Protein AF-0000000078893317 (afdb_homodimer)

Secondary structure (DSSP, 8-state):
-----------------B-TTTSSSBP-EEEETT-B--B-HHHHHHHHHTT-B-TTT-PBP-EEEE-B-/-----------------B-TTTSSSB--EEEETT-B--B-HHHHHHHHHTT-B-TTT-PBP-EEEE-B-

Sequence (138 aa):
SLTTETNNNQTTKDKKKDCVVCYENEIVAALVPCGHNLFCMECADRIRDEHSVCPVCQKHVTQVLRIFSSLTTETNNNQTTKDKKKDCVVCYENEIVAALVPCGHNLFCMECADRIRDEHSVCPVCQKHVTQVLRIFS

Nearest PDB structures (foldseek):
  3zni-assembly3_I  TM=8.010E-01  e=2.899E-03  Homo sapiens
  2k4d-assembly1_A  TM=7.185E-01  e=1.795E-03  Homo sapiens
  8gcy-assembly1_A  TM=7.141E-01  e=2.361E-03  Homo sapiens
  9fqh-assembly1_A  TM=7.686E-01  e=4.680E-03  Homo sapiens
  5j3x-assembly5_E  TM=7.155E-01  e=2.707E-03  Homo sapiens

Solvent-accessible surface area (backbone atoms only — not comparable to full-atom values): 8159 Å² total; per-residue (Å²): 136,85,78,74,74,74,76,77,73,71,67,80,55,82,67,70,61,48,6,74,83,78,64,71,46,61,50,37,18,23,38,28,80,77,13,48,39,48,25,18,59,70,61,44,48,49,37,39,74,66,64,32,53,42,91,85,78,62,48,67,35,78,48,72,41,56,52,43,117,136,85,76,71,76,75,74,76,72,70,68,81,56,83,66,71,61,47,7,75,83,76,64,70,45,60,50,39,19,23,36,28,80,77,14,47,38,48,24,15,59,68,61,44,48,48,38,40,74,67,64,32,52,42,90,85,79,63,49,68,34,79,47,73,41,55,52,44,118

InterPro domains:
  IPR001841 Zinc finger, RING-type [PS50089] (19-58)
  IPR001841 Zinc finger, RING-type [SM00184] (19-57)
  IPR013083 Zinc finger, RING/FYVE/PHD-type [G3DSA:3.30.40.10] (2-69)
  IPR047227 RNA-binding protein MEX3 [PTHR23285] (4-69)

Foldseek 3Di:
DPPPPPPPCPVPPVPQQAQPPPRPHHFFKAFPPVGDGRHDPVVNVVCCVVQFADPVPRHTGPDMDGHDD/DPPPPPPPCPVPPVPQQAQPPPRPHHFFKAFPPVGDGRHDPVVNVVCCVVQFADPVPRHTGPDMDGHDD

Radius of gyration: 20.35 Å; Cα contacts (8 Å, |Δi|>4): 254; chains: 2; bounding box: 66×69×41 Å

Organism: Nematostella vectensis (NCBI:txid45351)

Structure (mmCIF, N/CA/C/O backbone):
data_AF-0000000078893317-model_v1
#
loop_
_entity.id
_entity.type
_entity.pdbx_description
1 polymer 'RING-type domain-containing protein'
#
loop_
_atom_site.group_PDB
_atom_site.id
_atom_site.type_symbol
_atom_site.label_atom_id
_atom_site.label_alt_id
_atom_site.label_comp_id
_atom_site.label_asym_id
_atom_site.label_entity_id
_atom_site.label_seq_id
_atom_site.pdbx_PDB_ins_code
_atom_site.Cartn_x
_atom_site.Cartn_y
_atom_site.Cartn_z
_atom_site.occupancy
_atom_site.B_iso_or_equiv
_atom_site.auth_seq_id
_atom_site.auth_comp_id
_atom_site.auth_asym_id
_atom_site.auth_atom_id
_atom_site.pdbx_PDB_model_num
ATOM 1 N N . SER A 1 1 ? -20.578 50.812 8.391 1 41.09 1 SER A N 1
ATOM 2 C CA . SER A 1 1 ? -19.578 49.906 8.953 1 41.09 1 SER A CA 1
ATOM 3 C C . SER A 1 1 ? -19.891 48.469 8.594 1 41.09 1 SER A C 1
ATOM 5 O O . SER A 1 1 ? -20.844 47.875 9.094 1 41.09 1 SER A O 1
ATOM 7 N N . LEU A 1 2 ? -19.828 48.031 7.207 1 44.88 2 LEU A N 1
ATOM 8 C CA . LEU A 1 2 ? -20 46.75 6.5 1 44.88 2 LEU A CA 1
ATOM 9 C C . LEU A 1 2 ? -19.094 45.688 7.09 1 44.88 2 LEU A C 1
ATOM 11 O O . LEU A 1 2 ? -17.859 45.75 6.992 1 44.88 2 LEU A O 1
ATOM 15 N N . THR A 1 3 ? -19.359 45.188 8.352 1 47.38 3 THR A N 1
ATOM 16 C CA . THR A 1 3 ? -18.734 44 8.93 1 47.38 3 THR A CA 1
ATOM 17 C C . THR A 1 3 ? -18.75 42.844 7.941 1 47.38 3 THR A C 1
ATOM 19 O O . THR A 1 3 ? -19.828 42.406 7.5 1 47.38 3 THR A O 1
ATOM 22 N N . THR A 1 4 ? -17.906 42.812 6.957 1 45.31 4 THR A N 1
ATOM 23 C CA . THR A 1 4 ? -17.656 41.656 6.094 1 45.31 4 THR A CA 1
ATOM 24 C C . THR A 1 4 ? -17.469 40.375 6.922 1 45.31 4 THR A C 1
ATOM 26 O O . THR A 1 4 ? -16.594 40.344 7.793 1 45.31 4 THR A O 1
ATOM 29 N N . GLU A 1 5 ? -18.562 39.75 7.367 1 44.97 5 GLU A N 1
ATOM 30 C CA . GLU A 1 5 ? -18.5 38.406 7.902 1 44.97 5 GLU A CA 1
ATOM 31 C C . GLU A 1 5 ? -17.562 37.531 7.07 1 44.97 5 GLU A C 1
ATOM 33 O O . GLU A 1 5 ? -17.734 37.406 5.859 1 44.97 5 GLU A O 1
ATOM 38 N N . THR A 1 6 ? -16.25 37.656 7.297 1 42.12 6 THR A N 1
ATOM 39 C CA . THR A 1 6 ? -15.336 36.625 6.781 1 42.12 6 THR A CA 1
ATOM 40 C C . THR A 1 6 ? -15.852 35.25 7.109 1 42.12 6 THR A C 1
ATOM 42 O O . THR A 1 6 ? -16.016 34.875 8.281 1 42.12 6 THR A O 1
ATOM 45 N N . ASN A 1 7 ? -16.938 34.719 6.426 1 37.34 7 ASN A N 1
ATOM 46 C CA . ASN A 1 7 ? -17.266 33.281 6.477 1 37.34 7 ASN A CA 1
ATOM 47 C C . ASN A 1 7 ? -16.016 32.438 6.469 1 37.34 7 ASN A C 1
ATOM 49 O O . ASN A 1 7 ? -15.266 32.406 5.484 1 37.34 7 ASN A O 1
ATOM 53 N N . ASN A 1 8 ? -15.234 32.344 7.582 1 36.44 8 ASN A N 1
ATOM 54 C CA . ASN A 1 8 ? -14.258 31.266 7.742 1 36.44 8 ASN A CA 1
ATOM 55 C C . ASN A 1 8 ? -14.852 29.906 7.355 1 36.44 8 ASN A C 1
ATOM 57 O O . ASN A 1 8 ? -15.602 29.312 8.125 1 36.44 8 ASN A O 1
ATOM 61 N N . ASN A 1 9 ? -15.562 29.719 6.238 1 38 9 ASN A N 1
ATOM 62 C CA . ASN A 1 9 ? -15.828 28.359 5.742 1 38 9 ASN A CA 1
ATOM 63 C C . ASN A 1 9 ? -14.625 27.438 5.953 1 38 9 ASN A C 1
ATOM 65 O O . ASN A 1 9 ? -13.711 27.422 5.133 1 38 9 ASN A O 1
ATOM 69 N N . GLN A 1 10 ? -14.047 27.375 7.098 1 43.94 10 GLN A N 1
ATOM 70 C CA . GLN A 1 10 ? -13.203 26.219 7.348 1 43.94 10 GLN A CA 1
ATOM 71 C C . GLN A 1 10 ? -13.867 24.922 6.863 1 43.94 10 GLN A C 1
ATOM 73 O O . GLN A 1 10 ? -14.805 24.438 7.496 1 43.94 10 GLN A O 1
ATOM 78 N N . THR A 1 11 ? -14.461 24.719 5.699 1 43.06 11 THR A N 1
ATOM 79 C CA . THR A 1 11 ? -14.789 23.391 5.195 1 43.06 11 THR A CA 1
ATOM 80 C C . THR A 1 11 ? -13.875 22.344 5.824 1 43.06 11 THR A C 1
ATOM 82 O O . THR A 1 11 ? -12.656 22.5 5.84 1 43.06 11 THR A O 1
ATOM 85 N N . THR A 1 12 ? -14.211 21.859 6.906 1 47.31 12 THR A N 1
ATOM 86 C CA . THR A 1 12 ? -13.633 20.594 7.371 1 47.31 12 THR A CA 1
ATOM 87 C C . THR A 1 12 ? -13.406 19.641 6.203 1 47.31 12 THR A C 1
ATOM 89 O O . THR A 1 12 ? -14.336 18.984 5.742 1 47.31 12 THR A O 1
ATOM 92 N N . LYS A 1 13 ? -12.953 20.062 5.027 1 47.97 13 LYS A N 1
ATOM 93 C CA . LYS A 1 13 ? -12.531 19.156 3.971 1 47.97 13 LYS A CA 1
ATOM 94 C C . LYS A 1 13 ? -11.953 17.875 4.551 1 47.97 13 LYS A C 1
ATOM 96 O O . LYS A 1 13 ? -11.125 17.906 5.465 1 47.97 13 LYS A O 1
ATOM 101 N N . ASP A 1 14 ? -12.688 16.859 4.531 1 53.41 14 ASP A N 1
ATOM 102 C CA . ASP A 1 14 ? -12.102 15.555 4.859 1 53.41 14 ASP A CA 1
ATOM 103 C C . ASP A 1 14 ? -10.625 15.508 4.5 1 53.41 14 ASP A C 1
ATOM 105 O O . ASP A 1 14 ? -10.266 15.562 3.324 1 53.41 14 ASP A O 1
ATOM 109 N N . LYS A 1 15 ? -9.828 16.297 5.172 1 55.66 15 LYS A N 1
ATOM 110 C CA . LYS A 1 15 ? -8.414 16.547 4.914 1 55.66 15 LYS A CA 1
ATOM 111 C C . LYS A 1 15 ? -7.699 15.258 4.527 1 55.66 15 LYS A C 1
ATOM 113 O O . LYS A 1 15 ? -7.598 14.328 5.336 1 55.66 15 LYS A O 1
ATOM 118 N N . LYS A 1 16 ? -7.848 14.82 3.312 1 66.69 16 LYS A N 1
ATOM 119 C CA . LYS A 1 16 ? -6.836 13.875 2.844 1 66.69 16 LYS A CA 1
ATOM 120 C C . LYS A 1 16 ? -5.488 14.141 3.506 1 66.69 16 LYS A C 1
ATOM 122 O O . LYS A 1 16 ? -5.035 15.289 3.568 1 66.69 16 LYS A O 1
ATOM 127 N N . LYS A 1 17 ? -5.055 13.086 4.293 1 80.5 17 LYS A N 1
ATOM 128 C CA . LYS A 1 17 ? -3.777 13.258 4.973 1 80.5 17 LYS A CA 1
ATOM 129 C C . LYS A 1 17 ? -2.66 13.555 3.977 1 80.5 17 LYS A C 1
ATOM 131 O O . LYS A 1 17 ? -2.566 12.906 2.932 1 80.5 17 LYS A O 1
ATOM 136 N N . ASP A 1 18 ? -1.888 14.641 4.254 1 94.31 18 ASP A N 1
ATOM 137 C CA . ASP A 1 18 ? -0.754 15.055 3.432 1 94.31 18 ASP A CA 1
ATOM 138 C C . ASP A 1 18 ? 0.468 14.18 3.703 1 94.31 18 ASP A C 1
ATOM 140 O O . ASP A 1 18 ? 0.589 13.586 4.777 1 94.31 18 ASP A O 1
ATOM 144 N N . CYS A 1 19 ? 1.259 13.945 2.646 1 98 19 CYS A N 1
ATOM 145 C CA . CYS A 1 19 ? 2.568 13.312 2.76 1 98 19 CYS A CA 1
ATOM 146 C C . CYS A 1 19 ? 3.322 13.836 3.977 1 98 19 CYS A C 1
ATOM 148 O O . CYS A 1 19 ? 3.416 15.047 4.18 1 98 19 CYS A O 1
ATOM 150 N N . VAL A 1 20 ? 3.959 12.977 4.703 1 97.94 20 VAL A N 1
ATOM 151 C CA . VAL A 1 20 ? 4.574 13.367 5.969 1 97.94 20 VAL A CA 1
ATOM 152 C C . VAL A 1 20 ? 5.941 13.992 5.711 1 97.94 20 VAL A C 1
ATOM 154 O O . VAL A 1 20 ? 6.559 14.547 6.621 1 97.94 20 VAL A O 1
ATOM 157 N N . VAL A 1 21 ? 6.426 13.867 4.535 1 98 21 VAL A N 1
ATOM 158 C CA . VAL A 1 21 ? 7.75 14.383 4.207 1 98 21 VAL A CA 1
ATOM 159 C C . VAL A 1 21 ? 7.629 15.805 3.662 1 98 21 VAL A C 1
ATOM 161 O O . VAL A 1 21 ? 8.305 16.719 4.145 1 98 21 VAL A O 1
ATOM 164 N N . CYS A 1 22 ? 6.754 16 2.66 1 97.81 22 CYS A N 1
ATOM 165 C CA . CYS A 1 22 ? 6.672 17.312 2.02 1 97.81 22 CYS A CA 1
ATOM 166 C C . CYS A 1 22 ? 5.535 18.141 2.609 1 97.81 22 CYS A C 1
ATOM 168 O O . CYS A 1 22 ? 5.48 19.359 2.416 1 97.81 22 CYS A O 1
ATOM 170 N N . TYR A 1 23 ? 4.551 17.5 3.252 1 96.88 23 TYR A N 1
ATOM 171 C CA . TYR A 1 23 ? 3.383 18.109 3.877 1 96.88 23 TYR A CA 1
ATOM 172 C C . TYR A 1 23 ? 2.562 18.891 2.859 1 96.88 23 TYR A C 1
ATOM 174 O O . TYR A 1 23 ? 1.876 19.859 3.213 1 96.88 23 TYR A O 1
ATOM 182 N N . GLU A 1 24 ? 2.6 18.484 1.654 1 96.81 24 GLU A N 1
ATOM 183 C CA . GLU A 1 24 ? 1.932 19.203 0.579 1 96.81 24 GLU A CA 1
ATOM 184 C C . GLU A 1 24 ? 1.073 18.266 -0.27 1 96.81 24 GLU A C 1
ATOM 186 O O . GLU A 1 24 ? -0.07 18.594 -0.596 1 96.81 24 GLU A O 1
ATOM 191 N N . ASN A 1 25 ? 1.594 17.172 -0.624 1 97.38 25 ASN A N 1
ATOM 192 C CA . ASN A 1 25 ? 0.939 16.281 -1.575 1 97.38 25 ASN A CA 1
ATOM 193 C C . ASN A 1 25 ? 0.142 15.195 -0.865 1 97.38 25 ASN A C 1
ATOM 195 O O . ASN A 1 25 ? 0.401 14.891 0.3 1 97.38 25 ASN A O 1
ATOM 199 N N . GLU A 1 26 ? -0.771 14.578 -1.594 1 96.88 26 GLU A N 1
ATOM 200 C CA . GLU A 1 26 ? -1.606 13.5 -1.082 1 96.88 26 GLU A CA 1
ATOM 201 C C . GLU A 1 26 ? -0.791 12.227 -0.863 1 96.88 26 GLU A C 1
ATOM 203 O O . GLU A 1 26 ? 0.136 11.938 -1.624 1 96.88 26 GLU A O 1
ATOM 208 N N . ILE A 1 27 ? -1.184 11.453 0.144 1 97.75 27 ILE A N 1
ATOM 209 C CA . ILE A 1 27 ? -0.583 10.156 0.43 1 97.75 27 ILE A CA 1
ATOM 210 C C . ILE A 1 27 ? -1.091 9.117 -0.571 1 97.75 27 ILE A C 1
ATOM 212 O O . ILE A 1 27 ? -2.285 8.812 -0.603 1 97.75 27 ILE A O 1
ATOM 216 N N . VAL A 1 28 ? -0.15 8.516 -1.443 1 98.5 28 VAL A N 1
ATOM 217 C CA . VAL A 1 28 ? -0.57 7.555 -2.453 1 98.5 28 VAL A CA 1
ATOM 218 C C . VAL A 1 28 ? 0.504 6.48 -2.623 1 98.5 28 VAL A C 1
ATOM 220 O O . VAL A 1 28 ? 0.46 5.695 -3.572 1 98.5 28 VAL A O 1
ATOM 223 N N . ALA A 1 29 ? 1.544 6.414 -1.761 1 98.88 29 ALA A N 1
ATOM 224 C CA . ALA A 1 29 ? 2.639 5.465 -1.948 1 9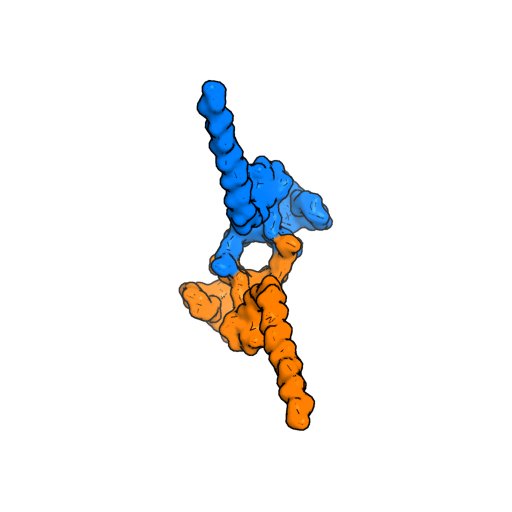8.88 29 ALA A CA 1
ATOM 225 C C . ALA A 1 29 ? 2.957 4.73 -0.649 1 98.88 29 ALA A C 1
ATOM 227 O O . ALA A 1 29 ? 2.898 5.316 0.434 1 98.88 29 ALA A O 1
ATOM 228 N N . ALA A 1 30 ? 3.309 3.496 -0.755 1 98.94 30 ALA A N 1
ATOM 229 C CA . ALA A 1 30 ? 3.832 2.68 0.337 1 98.94 30 ALA A CA 1
ATOM 230 C C . ALA A 1 30 ? 5.289 2.297 0.084 1 98.94 30 ALA A C 1
ATOM 232 O O . ALA A 1 30 ? 5.68 2.037 -1.057 1 98.94 30 ALA A O 1
ATOM 233 N N . LEU A 1 31 ? 6.016 2.326 1.097 1 98.94 31 LEU A N 1
ATOM 234 C CA . LEU A 1 31 ? 7.398 1.87 1.009 1 98.94 31 LEU A CA 1
ATOM 235 C C . LEU A 1 31 ? 7.484 0.359 1.197 1 98.94 31 LEU A C 1
ATOM 237 O O . LEU A 1 31 ? 6.836 -0.198 2.086 1 98.94 31 LEU A O 1
ATOM 241 N N . VAL A 1 32 ? 8.242 -0.278 0.372 1 98.88 32 VAL A N 1
ATOM 242 C CA . VAL A 1 32 ? 8.453 -1.721 0.407 1 98.88 32 VAL A CA 1
ATOM 243 C C . VAL A 1 32 ? 9.82 -2.025 1.022 1 98.88 32 VAL A C 1
ATOM 245 O O . VAL A 1 32 ? 10.828 -1.424 0.642 1 98.88 32 VAL A O 1
ATOM 248 N N . PRO A 1 33 ? 9.961 -2.904 2.051 1 98.69 33 PRO A N 1
ATOM 249 C CA . PRO A 1 33 ? 8.938 -3.898 2.393 1 98.69 33 PRO A CA 1
ATOM 250 C C . PRO A 1 33 ? 8.133 -3.516 3.633 1 98.69 33 PRO A C 1
ATOM 252 O O . PRO A 1 33 ? 7.27 -4.277 4.074 1 98.69 33 PRO A O 1
ATOM 255 N N . CYS A 1 34 ? 8.359 -2.357 4.133 1 98.88 34 CYS A N 1
ATOM 256 C CA . CYS A 1 34 ? 7.82 -2.094 5.461 1 98.88 34 CYS A CA 1
ATOM 257 C C . CYS A 1 34 ? 6.32 -1.822 5.395 1 98.88 34 CYS A C 1
ATOM 259 O O . CYS A 1 34 ? 5.605 -2.027 6.375 1 98.88 34 CYS A O 1
ATOM 261 N N . GLY A 1 35 ? 5.852 -1.33 4.23 1 98.94 35 GLY A N 1
ATOM 262 C CA . GLY A 1 35 ? 4.422 -1.182 4.027 1 98.94 35 GLY A CA 1
ATOM 263 C C . GLY A 1 35 ? 3.877 0.133 4.551 1 98.94 35 GLY A C 1
ATOM 264 O O . GLY A 1 35 ? 2.676 0.395 4.461 1 98.94 35 GLY A O 1
ATOM 265 N N . HIS A 1 36 ? 4.727 1.065 5.055 1 98.94 36 HIS A N 1
ATOM 266 C CA . HIS A 1 36 ? 4.207 2.346 5.527 1 98.94 36 HIS A CA 1
ATOM 267 C C . HIS A 1 36 ? 3.732 3.209 4.363 1 98.94 36 HIS A C 1
ATOM 269 O O . HIS A 1 36 ? 4.508 3.52 3.457 1 98.94 36 HIS A O 1
ATOM 275 N N . ASN A 1 37 ? 2.467 3.613 4.445 1 98.62 37 ASN A N 1
ATOM 276 C CA . ASN A 1 37 ? 1.746 4.395 3.445 1 98.62 37 ASN A CA 1
ATOM 277 C C . ASN A 1 37 ? 1.404 5.789 3.965 1 98.62 37 ASN A C 1
ATOM 279 O O . ASN A 1 37 ? 0.262 6.051 4.344 1 98.62 37 ASN A O 1
ATOM 283 N N . LEU A 1 38 ? 2.418 6.621 3.953 1 98.56 38 LEU A N 1
ATOM 284 C CA . LEU A 1 38 ? 2.289 7.977 4.48 1 98.56 38 LEU A CA 1
ATOM 285 C C . LEU A 1 38 ? 2.945 8.984 3.545 1 98.56 38 LEU A C 1
ATOM 287 O O . LEU A 1 38 ? 3.227 10.117 3.945 1 98.56 38 LEU A O 1
ATOM 291 N N . PHE A 1 39 ? 3.211 8.539 2.324 1 98.69 39 PHE A N 1
ATOM 292 C CA . PHE A 1 39 ? 4.074 9.32 1.446 1 98.69 39 PHE A CA 1
ATOM 293 C C . PHE A 1 39 ? 3.395 9.578 0.106 1 98.69 39 PHE A C 1
ATOM 295 O O . PHE A 1 39 ? 2.582 8.766 -0.348 1 98.69 39 PHE A O 1
ATOM 302 N N . CYS A 1 40 ? 3.736 10.711 -0.462 1 98.69 40 CYS A N 1
ATOM 303 C CA . CYS A 1 40 ? 3.4 10.898 -1.869 1 98.69 40 CYS A CA 1
ATOM 304 C C . CYS A 1 40 ? 4.398 10.18 -2.768 1 98.69 40 CYS A C 1
ATOM 306 O O . CYS A 1 40 ? 5.434 9.703 -2.299 1 98.69 40 CYS A O 1
ATOM 308 N N . MET A 1 41 ? 4.035 10.117 -3.98 1 98.81 41 MET A N 1
ATOM 309 C CA . MET A 1 41 ? 4.898 9.367 -4.895 1 98.81 41 MET A CA 1
ATOM 310 C C . MET A 1 41 ? 6.262 10.039 -5.023 1 98.81 41 MET A C 1
ATOM 312 O O . MET A 1 41 ? 7.293 9.367 -5.031 1 98.81 41 MET A O 1
ATOM 316 N N . GLU A 1 42 ? 6.328 11.367 -5.066 1 98.81 42 GLU A N 1
ATOM 317 C CA . GLU A 1 42 ? 7.578 12.086 -5.262 1 98.81 42 GLU A CA 1
ATOM 318 C C . GLU A 1 42 ? 8.531 11.859 -4.094 1 98.81 42 GLU A C 1
ATOM 320 O O . GLU A 1 42 ? 9.703 11.531 -4.297 1 98.81 42 GLU A O 1
ATOM 325 N N . CYS A 1 43 ? 8.07 12 -2.984 1 98.81 43 CYS A N 1
ATOM 326 C CA . CYS A 1 43 ? 8.898 11.828 -1.799 1 98.81 43 CYS A CA 1
ATOM 327 C C . CYS A 1 43 ? 9.32 10.367 -1.64 1 98.81 43 CYS A C 1
ATOM 329 O O . CYS A 1 43 ? 10.469 10.086 -1.291 1 98.81 43 CYS A O 1
ATOM 331 N N . ALA A 1 44 ? 8.438 9.43 -1.92 1 98.94 44 ALA A N 1
ATOM 332 C CA . ALA A 1 44 ? 8.758 8.008 -1.824 1 98.94 44 ALA A CA 1
ATOM 333 C C . ALA A 1 44 ? 9.859 7.629 -2.809 1 98.94 44 ALA A C 1
ATOM 335 O O . ALA A 1 44 ? 10.797 6.91 -2.455 1 98.94 44 ALA A O 1
ATOM 336 N N . ASP A 1 45 ? 9.703 8.141 -3.939 1 98.88 45 ASP A N 1
ATOM 337 C CA . ASP A 1 45 ? 10.711 7.84 -4.953 1 98.88 45 ASP A CA 1
ATOM 338 C C . ASP A 1 45 ? 12.07 8.406 -4.562 1 98.88 45 ASP A C 1
ATOM 340 O O . ASP A 1 45 ? 13.102 7.766 -4.785 1 98.88 45 ASP A O 1
ATOM 344 N N . ARG A 1 46 ? 12.023 9.555 -4.047 1 98.81 46 ARG A N 1
ATOM 345 C CA . ARG A 1 46 ? 13.273 10.156 -3.596 1 98.81 46 ARG A CA 1
ATOM 346 C C . ARG A 1 46 ? 13.938 9.297 -2.525 1 98.81 46 ARG A C 1
ATOM 348 O O . ARG A 1 46 ? 15.141 9.039 -2.586 1 98.81 46 ARG A O 1
ATOM 355 N N . ILE A 1 47 ? 13.211 8.852 -1.563 1 98.69 47 ILE A N 1
ATOM 356 C CA . ILE A 1 47 ? 13.719 8 -0.488 1 98.69 47 ILE A CA 1
ATOM 357 C C . ILE A 1 47 ? 14.367 6.754 -1.075 1 98.69 47 ILE A C 1
ATOM 359 O O . ILE A 1 47 ? 15.492 6.398 -0.71 1 98.69 47 ILE A O 1
ATOM 363 N N . ARG A 1 48 ? 13.648 6.172 -1.983 1 98.69 48 ARG A N 1
ATOM 364 C CA . ARG A 1 48 ? 14.172 4.965 -2.617 1 98.69 48 ARG A CA 1
ATOM 365 C C . ARG A 1 48 ? 15.445 5.258 -3.393 1 98.69 48 ARG A C 1
ATOM 367 O O . ARG A 1 48 ? 16.438 4.543 -3.258 1 98.69 48 ARG A O 1
ATOM 374 N N . ASP A 1 49 ? 15.375 6.328 -4.199 1 98.56 49 ASP A N 1
ATOM 375 C CA . ASP A 1 49 ? 16.469 6.645 -5.102 1 98.56 49 ASP A CA 1
ATOM 376 C C . ASP A 1 49 ? 17.734 7.031 -4.324 1 98.56 49 ASP A C 1
ATOM 378 O O . ASP A 1 49 ? 18.844 6.781 -4.777 1 98.56 49 ASP A O 1
ATOM 382 N N . GLU A 1 50 ? 17.562 7.527 -3.17 1 98.31 50 GLU A N 1
ATOM 383 C CA . GLU A 1 50 ? 18.672 7.938 -2.322 1 98.31 50 GLU A CA 1
ATOM 384 C C . GLU A 1 50 ? 19.141 6.789 -1.433 1 98.31 50 GLU A C 1
ATOM 386 O O . GLU A 1 50 ? 20.062 6.957 -0.63 1 98.31 50 GLU A O 1
ATOM 391 N N . HIS A 1 51 ? 18.469 5.637 -1.622 1 97.5 51 HIS A N 1
ATOM 392 C CA . HIS A 1 51 ? 18.797 4.461 -0.819 1 97.5 51 HIS A CA 1
ATOM 393 C C . HIS A 1 51 ? 18.656 4.758 0.67 1 97.5 51 HIS A C 1
ATOM 395 O O . HIS A 1 51 ? 19.5 4.359 1.469 1 97.5 51 HIS A O 1
ATOM 401 N N . SER A 1 52 ? 17.625 5.484 0.996 1 97.69 52 SER A N 1
ATOM 402 C CA . SER A 1 52 ? 17.359 5.871 2.379 1 97.69 52 SER A CA 1
ATOM 403 C C . SER A 1 52 ? 16.453 4.867 3.074 1 97.69 52 SER A C 1
ATOM 405 O O . SER A 1 52 ? 16.078 3.846 2.488 1 97.69 52 SER A O 1
ATOM 407 N N . VAL A 1 53 ? 16.266 5.141 4.41 1 98.69 53 VAL A N 1
ATOM 408 C CA . VAL A 1 53 ? 15.398 4.297 5.223 1 98.69 53 VAL A CA 1
ATOM 409 C C . VAL A 1 53 ? 14.023 4.949 5.352 1 98.69 53 VAL A C 1
ATOM 411 O O . VAL A 1 53 ? 13.875 6.152 5.113 1 98.69 53 VAL A O 1
ATOM 414 N N . CYS A 1 54 ? 12.969 4.125 5.562 1 98.88 54 CYS A N 1
ATOM 415 C CA . CYS A 1 54 ? 11.648 4.656 5.891 1 98.88 54 CYS A CA 1
ATOM 416 C C . CYS A 1 54 ? 11.719 5.562 7.117 1 98.88 54 CYS A C 1
ATOM 418 O O . CYS A 1 54 ? 12.18 5.141 8.18 1 98.88 54 CYS A O 1
ATOM 420 N N . PRO A 1 55 ? 11.195 6.711 7.043 1 98.38 55 PRO A N 1
ATOM 421 C CA . PRO A 1 55 ? 11.258 7.641 8.172 1 98.38 55 PRO A CA 1
ATOM 422 C C . PRO A 1 55 ? 10.438 7.172 9.375 1 98.38 55 PRO A C 1
ATOM 424 O O . PRO A 1 55 ? 10.625 7.668 10.484 1 98.38 55 PRO A O 1
ATOM 427 N N . VAL A 1 56 ? 9.695 6.223 9.133 1 98.44 56 VAL A N 1
ATOM 428 C CA . VAL A 1 56 ? 8.766 5.805 10.18 1 98.44 56 VAL A CA 1
ATOM 429 C C . VAL A 1 56 ? 9.375 4.652 10.977 1 98.44 56 VAL A C 1
ATOM 431 O O . VAL A 1 56 ? 9.297 4.629 12.203 1 98.44 56 VAL A O 1
ATOM 434 N N . CYS A 1 57 ? 10.047 3.715 10.32 1 98.69 57 CYS A N 1
ATOM 435 C CA . CYS A 1 57 ? 10.453 2.482 10.984 1 98.69 57 CYS A CA 1
ATOM 436 C C . CYS A 1 57 ? 11.922 2.189 10.75 1 98.69 57 CYS A C 1
ATOM 438 O O . CYS A 1 57 ? 12.453 1.189 11.234 1 98.69 57 CYS A O 1
ATOM 440 N N . GLN A 1 58 ? 12.594 2.855 9.906 1 98.62 58 GLN A N 1
ATOM 441 C CA . GLN A 1 58 ? 14.039 2.842 9.68 1 98.62 58 GLN A CA 1
ATOM 442 C C . GLN A 1 58 ? 14.453 1.612 8.875 1 98.62 58 GLN A C 1
ATOM 444 O O . GLN A 1 58 ? 15.641 1.309 8.773 1 98.62 58 GLN A O 1
ATOM 449 N N . LYS A 1 59 ? 13.578 0.883 8.336 1 98.75 59 LYS A N 1
ATOM 450 C CA . LYS A 1 59 ? 13.922 -0.234 7.461 1 98.75 59 LYS A CA 1
ATOM 451 C C . LYS A 1 59 ? 14.359 0.262 6.09 1 98.75 59 LYS A C 1
ATOM 453 O O . LYS A 1 59 ? 13.812 1.237 5.57 1 98.75 59 LYS A O 1
ATOM 458 N N . HIS A 1 60 ? 15.242 -0.403 5.441 1 98.5 60 HIS A N 1
ATOM 459 C CA . HIS A 1 60 ? 15.695 -0.05 4.102 1 98.5 60 HIS A CA 1
ATOM 460 C C . HIS A 1 60 ? 14.57 -0.192 3.082 1 98.5 60 HIS A C 1
ATOM 462 O O . HIS A 1 60 ? 13.867 -1.206 3.062 1 98.5 60 HIS A O 1
ATOM 468 N N . VAL A 1 61 ? 14.492 0.817 2.25 1 98.75 61 VAL A N 1
ATOM 469 C CA . VAL A 1 61 ? 13.453 0.847 1.222 1 98.75 61 VAL A CA 1
ATOM 470 C C . VAL A 1 61 ? 13.992 0.226 -0.068 1 98.75 61 VAL A C 1
ATOM 472 O O . VAL A 1 61 ? 15 0.675 -0.606 1 98.75 61 VAL A O 1
ATOM 475 N N . THR A 1 62 ? 13.266 -0.76 -0.511 1 98.44 62 THR A N 1
ATOM 476 C CA . THR A 1 62 ? 13.734 -1.448 -1.709 1 98.44 62 THR A CA 1
ATOM 477 C C . THR A 1 62 ? 12.883 -1.07 -2.918 1 98.44 62 THR A C 1
ATOM 479 O O . THR A 1 62 ? 13.359 -1.099 -4.055 1 98.44 62 THR A O 1
ATOM 482 N N . GLN A 1 63 ? 11.641 -0.747 -2.805 1 98.69 63 GLN A N 1
ATOM 483 C CA . GLN A 1 63 ? 10.688 -0.374 -3.848 1 98.69 63 GLN A CA 1
ATOM 484 C C . GLN A 1 63 ? 9.633 0.587 -3.312 1 98.69 63 GLN A C 1
ATOM 486 O O . GLN A 1 63 ? 9.531 0.8 -2.102 1 98.69 63 GLN A O 1
ATOM 491 N N . VAL A 1 64 ? 8.984 1.179 -4.238 1 98.94 64 VAL A N 1
ATOM 492 C CA . VAL A 1 64 ? 7.824 2.016 -3.943 1 98.94 64 VAL A CA 1
ATOM 493 C C . VAL A 1 64 ? 6.602 1.488 -4.691 1 98.94 64 VAL A C 1
ATOM 495 O O . VAL A 1 64 ? 6.68 1.179 -5.883 1 98.94 64 VAL A O 1
ATOM 498 N N . LEU A 1 65 ? 5.5 1.389 -3.889 1 98.94 65 LEU A N 1
ATOM 499 C CA . LEU A 1 65 ? 4.254 0.929 -4.492 1 98.94 65 LEU A CA 1
ATOM 500 C C . LEU A 1 65 ? 3.195 2.027 -4.461 1 98.94 65 LEU A C 1
ATOM 502 O O . LEU A 1 65 ? 2.893 2.57 -3.395 1 98.94 65 LEU A O 1
ATOM 506 N N . ARG A 1 66 ? 2.693 2.326 -5.652 1 98.94 66 ARG A N 1
ATOM 507 C CA . ARG A 1 66 ? 1.533 3.211 -5.656 1 98.94 66 ARG A CA 1
ATOM 508 C C . ARG A 1 66 ? 0.289 2.482 -5.16 1 98.94 66 ARG A C 1
ATOM 510 O O . ARG A 1 66 ? -0.003 1.368 -5.602 1 98.94 66 ARG A O 1
ATOM 517 N N . ILE A 1 67 ? -0.42 3.098 -4.332 1 98.75 67 ILE A N 1
ATOM 518 C CA . ILE A 1 67 ? -1.577 2.482 -3.688 1 98.75 67 ILE A CA 1
ATOM 519 C C . ILE A 1 67 ? -2.861 3.078 -4.258 1 98.75 67 ILE A C 1
ATOM 521 O O . ILE A 1 67 ? -2.971 4.297 -4.422 1 98.75 67 ILE A O 1
ATOM 525 N N . PHE A 1 68 ? -3.76 2.186 -4.574 1 97.69 68 PHE A N 1
ATOM 526 C CA . PHE A 1 68 ? -5.086 2.588 -5.027 1 97.69 68 PHE A CA 1
ATOM 527 C C . PHE A 1 68 ? -6.164 2.039 -4.102 1 97.69 68 PHE A C 1
ATOM 529 O O . PHE A 1 68 ? -6.301 0.824 -3.953 1 97.69 68 PHE A O 1
ATOM 536 N N . SER A 1 69 ? -6.988 2.908 -3.402 1 91.31 69 SER A N 1
ATOM 537 C CA . SER A 1 69 ? -8.031 2.492 -2.471 1 91.31 69 SER A CA 1
ATOM 538 C C . SER A 1 69 ? -9.422 2.703 -3.066 1 91.31 69 SER A C 1
ATOM 540 O O . SER A 1 69 ? -9.602 3.547 -3.945 1 91.31 69 SER A O 1
ATOM 542 N N . SER B 1 1 ? -47.812 -0.416 28.078 1 40.16 1 SER B N 1
ATOM 543 C CA . SER B 1 1 ? -47.344 -0.6 26.719 1 40.16 1 SER B CA 1
ATOM 544 C C . SER B 1 1 ? -46 0.087 26.516 1 40.16 1 SER B C 1
ATOM 546 O O . SER B 1 1 ? -45.906 1.317 26.5 1 40.16 1 SER B O 1
ATOM 548 N N . LEU B 1 2 ? -44.812 -0.402 27.203 1 44.47 2 LEU B N 1
ATOM 549 C CA . LEU B 1 2 ? -43.406 -0.044 27.25 1 44.47 2 LEU B CA 1
ATOM 550 C C . LEU B 1 2 ? -42.781 -0.022 25.859 1 44.47 2 LEU B C 1
ATOM 552 O O . LEU B 1 2 ? -42.719 -1.059 25.188 1 44.47 2 LEU B O 1
ATOM 556 N N . THR B 1 3 ? -43.125 0.991 25.016 1 47.09 3 THR B N 1
ATOM 557 C CA . THR B 1 3 ? -42.469 1.265 23.734 1 47.09 3 THR B CA 1
ATOM 558 C C . THR B 1 3 ? -40.938 1.233 23.891 1 47.09 3 THR B C 1
ATOM 560 O O . THR B 1 3 ? -40.375 2.027 24.656 1 47.09 3 THR B O 1
ATOM 563 N N . THR B 1 4 ? -40.312 0.11 24 1 45.72 4 THR B N 1
ATOM 564 C CA . THR B 1 4 ? -38.844 -0.075 23.922 1 45.72 4 THR B CA 1
ATOM 565 C C . THR B 1 4 ? -38.281 0.647 22.719 1 45.72 4 THR B C 1
ATOM 567 O O . THR B 1 4 ? -38.688 0.399 21.578 1 45.72 4 THR B O 1
ATOM 570 N N . GLU B 1 5 ? -38.125 1.993 22.828 1 44.62 5 GLU B N 1
ATOM 571 C CA . GLU B 1 5 ? -37.344 2.711 21.844 1 44.62 5 GLU B CA 1
ATOM 572 C C . GLU B 1 5 ? -36.094 1.928 21.469 1 44.62 5 GLU B C 1
ATOM 574 O O . GLU B 1 5 ? -35.281 1.562 22.344 1 44.62 5 GLU B O 1
ATOM 579 N N . THR B 1 6 ? -36.219 0.919 20.562 1 42.59 6 THR B N 1
ATOM 580 C CA . THR B 1 6 ? -35.031 0.344 19.938 1 42.59 6 THR B CA 1
ATOM 581 C C . THR B 1 6 ? -34.094 1.443 19.438 1 42.59 6 THR B C 1
ATOM 583 O O . THR B 1 6 ? -34.469 2.271 18.609 1 42.59 6 THR B O 1
ATOM 586 N N . ASN B 1 7 ? -33.375 2.17 20.344 1 37 7 ASN B N 1
ATOM 587 C CA . ASN B 1 7 ? -32.25 3.008 19.922 1 37 7 ASN B CA 1
ATOM 588 C C . ASN B 1 7 ? -31.438 2.342 18.812 1 37 7 ASN B C 1
ATOM 590 O O . ASN B 1 7 ? -30.797 1.312 19.031 1 37 7 ASN B O 1
ATOM 594 N N . ASN B 1 8 ? -31.969 2.254 17.562 1 36.31 8 ASN B N 1
ATOM 595 C CA . ASN B 1 8 ? -31.109 1.968 16.422 1 36.31 8 ASN B CA 1
ATOM 596 C C . ASN B 1 8 ? -29.828 2.797 16.453 1 36.31 8 ASN B C 1
ATOM 598 O O . ASN B 1 8 ? -29.844 3.984 16.125 1 36.31 8 ASN B O 1
ATOM 602 N N . ASN B 1 9 ? -29.109 2.939 17.562 1 37.62 9 ASN B N 1
ATOM 603 C CA . ASN B 1 9 ? -27.75 3.453 17.5 1 37.62 9 ASN B CA 1
ATOM 604 C C . ASN B 1 9 ? -27.031 2.996 16.25 1 37.62 9 ASN B C 1
ATOM 606 O O . ASN B 1 9 ? -26.469 1.898 16.203 1 37.62 9 ASN B O 1
ATOM 610 N N . GLN B 1 10 ? -27.625 3.068 15.094 1 44.59 10 GLN B N 1
ATOM 611 C CA . GLN B 1 10 ? -26.766 2.98 13.914 1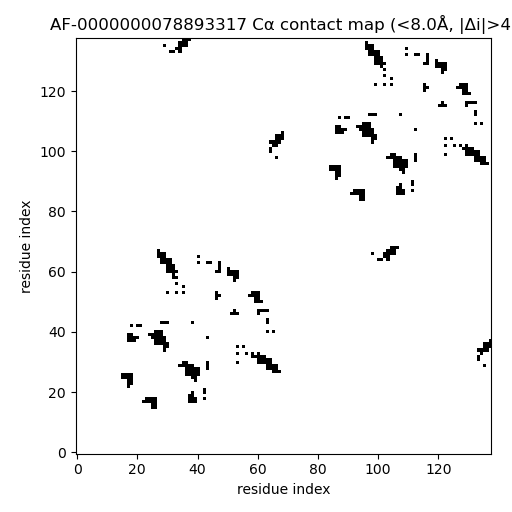 44.59 10 GLN B CA 1
ATOM 612 C C . GLN B 1 10 ? -25.5 3.812 14.086 1 44.59 10 GLN B C 1
ATOM 614 O O . GLN B 1 10 ? -25.547 5.043 14.023 1 44.59 10 GLN B O 1
ATOM 619 N N . THR B 1 11 ? -24.688 3.838 15.172 1 42.81 11 THR B N 1
ATOM 620 C CA . THR B 1 11 ? -23.328 4.391 15.164 1 42.81 11 THR B CA 1
ATOM 621 C C . THR B 1 11 ? -22.766 4.418 13.742 1 42.81 11 THR B C 1
ATOM 623 O O . THR B 1 11 ? -22.781 3.404 13.047 1 42.81 11 THR B O 1
ATOM 626 N N . THR B 1 12 ? -23.047 5.383 13 1 46.62 12 THR B N 1
ATOM 627 C CA . THR B 1 12 ? -22.234 5.723 11.828 1 46.62 12 THR B CA 1
ATOM 628 C C . THR B 1 12 ? -20.766 5.461 12.102 1 46.62 12 THR B C 1
ATOM 630 O O . THR B 1 12 ? -20.078 6.293 12.695 1 46.62 12 THR B O 1
ATOM 633 N N . LYS B 1 13 ? -20.375 4.422 12.914 1 48.12 13 LYS B N 1
ATOM 634 C CA . LYS B 1 13 ? -18.969 4.055 13.023 1 48.12 13 LYS B CA 1
ATOM 635 C C . LYS B 1 13 ? -18.219 4.352 11.727 1 48.12 13 LYS B C 1
ATOM 637 O O . LYS B 1 13 ? -18.703 4.027 10.633 1 48.12 13 LYS B O 1
ATOM 642 N N . ASP B 1 14 ? -17.422 5.352 11.711 1 56.91 14 ASP B N 1
ATOM 643 C CA . ASP B 1 14 ? -16.469 5.543 10.625 1 56.91 14 ASP B CA 1
ATOM 644 C C . ASP B 1 14 ? -16.141 4.215 9.945 1 56.91 14 ASP B C 1
ATOM 646 O O . ASP B 1 14 ? -15.57 3.316 10.57 1 56.91 14 ASP B O 1
ATOM 650 N N . LYS B 1 15 ? -17.156 3.625 9.391 1 55.75 15 LYS B N 1
ATOM 651 C CA . LYS B 1 15 ? -17.141 2.273 8.836 1 55.75 15 LYS B CA 1
ATOM 652 C C . LYS B 1 15 ? -15.812 1.99 8.117 1 55.75 15 LYS B C 1
ATOM 654 O O . LYS B 1 15 ? -15.539 2.57 7.066 1 55.75 15 LYS B O 1
ATOM 659 N N . LYS B 1 16 ? -14.766 1.788 8.891 1 67.88 16 LYS B N 1
ATOM 660 C CA . LYS B 1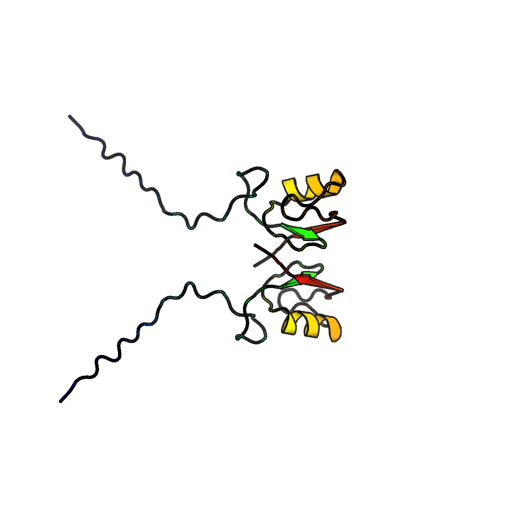 16 ? -13.648 1.121 8.227 1 67.88 16 LYS B CA 1
ATOM 661 C C . LYS B 1 16 ? -14.141 0.208 7.105 1 67.88 16 LYS B C 1
ATOM 663 O O . LYS B 1 16 ? -15.094 -0.56 7.293 1 67.88 16 LYS B O 1
ATOM 668 N N . LYS B 1 17 ? -13.672 0.575 5.836 1 82.31 17 LYS B N 1
ATOM 669 C CA . LYS B 1 17 ? -14.117 -0.222 4.695 1 82.31 17 LYS B CA 1
ATOM 670 C C . LYS B 1 17 ? -13.68 -1.677 4.84 1 82.31 17 LYS B C 1
ATOM 672 O O . LYS B 1 17 ? -12.531 -1.955 5.188 1 82.31 17 LYS B O 1
ATOM 677 N N . ASP B 1 18 ? -14.625 -2.598 4.676 1 94.38 18 ASP B N 1
ATOM 678 C CA . ASP B 1 18 ? -14.391 -4.035 4.742 1 94.38 18 ASP B CA 1
ATOM 679 C C . ASP B 1 18 ? -13.758 -4.551 3.453 1 94.38 18 ASP B C 1
ATOM 681 O O . ASP B 1 18 ? -13.914 -3.938 2.395 1 94.38 18 ASP B O 1
ATOM 685 N N . CYS B 1 19 ? -12.906 -5.574 3.621 1 98.12 19 CYS B N 1
ATOM 686 C CA . CYS B 1 19 ? -12.375 -6.328 2.49 1 98.12 19 CYS B CA 1
ATOM 687 C C . CYS B 1 19 ? -13.461 -6.598 1.457 1 98.12 19 CYS B C 1
ATOM 689 O O . CYS B 1 19 ? -14.555 -7.055 1.802 1 98.12 19 CYS B O 1
ATOM 691 N N . VAL B 1 20 ? -13.141 -6.434 0.206 1 97.94 20 VAL B N 1
ATOM 692 C CA . VAL B 1 20 ? -14.156 -6.523 -0.84 1 97.94 20 VAL B CA 1
ATOM 693 C C . VAL B 1 20 ? -14.406 -7.992 -1.186 1 97.94 20 VAL B C 1
ATOM 695 O O . VAL B 1 20 ? -15.352 -8.312 -1.914 1 97.94 20 VAL B O 1
ATOM 698 N N . VAL B 1 21 ? -13.578 -8.852 -0.734 1 98 21 VAL B N 1
ATOM 699 C CA . VAL B 1 21 ? -13.703 -10.266 -1.065 1 98 21 VAL B CA 1
ATOM 700 C C . VAL B 1 21 ? -14.539 -10.977 -0.002 1 98 21 VAL B C 1
ATOM 702 O O . VAL B 1 21 ? -15.5 -11.672 -0.325 1 98 21 VAL B O 1
ATOM 705 N N . CYS B 1 22 ? -14.156 -10.781 1.294 1 97.88 22 CYS B N 1
ATOM 706 C CA . CYS B 1 22 ? -14.836 -11.523 2.35 1 97.88 22 CYS B CA 1
ATOM 707 C C . CYS B 1 22 ? -15.938 -10.672 2.984 1 97.88 22 CYS B C 1
ATOM 709 O O . CYS B 1 22 ? -16.797 -11.203 3.686 1 97.88 22 CYS B O 1
ATOM 711 N N . TYR B 1 23 ? -15.867 -9.344 2.855 1 97.12 23 TYR B N 1
ATOM 712 C CA . TYR B 1 23 ? -16.812 -8.367 3.393 1 97.12 23 TYR B CA 1
ATOM 713 C C . TYR B 1 23 ? -16.891 -8.469 4.91 1 97.12 23 TYR B C 1
ATOM 715 O O . TYR B 1 23 ? -17.922 -8.141 5.504 1 97.12 23 TYR B O 1
ATOM 723 N N . GLU B 1 24 ? -15.852 -8.852 5.504 1 97 24 GLU B N 1
ATOM 724 C CA . GLU B 1 24 ? -15.844 -9.086 6.945 1 97 24 GLU B CA 1
ATOM 725 C C . GLU B 1 24 ? -14.656 -8.398 7.609 1 97 24 GLU B C 1
ATOM 727 O O . GLU B 1 24 ? -14.812 -7.758 8.648 1 97 24 GLU B O 1
ATOM 732 N N . ASN B 1 25 ? -13.547 -8.547 7.062 1 97.5 25 ASN B N 1
ATOM 733 C CA . ASN B 1 25 ? -12.32 -8.086 7.695 1 97.5 25 ASN B CA 1
ATOM 734 C C . ASN B 1 25 ? -11.914 -6.703 7.199 1 97.5 25 ASN B C 1
ATOM 736 O O . ASN B 1 25 ? -12.336 -6.277 6.121 1 97.5 25 ASN B O 1
ATOM 740 N N . GLU B 1 26 ? -11.062 -6.043 7.953 1 96.81 26 GLU B N 1
ATOM 741 C CA . GLU B 1 26 ? -10.562 -4.715 7.613 1 96.81 26 GLU B CA 1
ATOM 742 C C . GLU B 1 26 ? -9.602 -4.777 6.426 1 96.81 26 GLU B C 1
ATOM 744 O O . GLU B 1 26 ? -8.852 -5.742 6.277 1 96.81 26 GLU B O 1
ATOM 749 N N . ILE B 1 27 ? -9.594 -3.719 5.625 1 97.75 27 ILE B N 1
ATOM 750 C CA . ILE B 1 27 ? -8.672 -3.564 4.504 1 97.75 27 ILE B CA 1
ATOM 751 C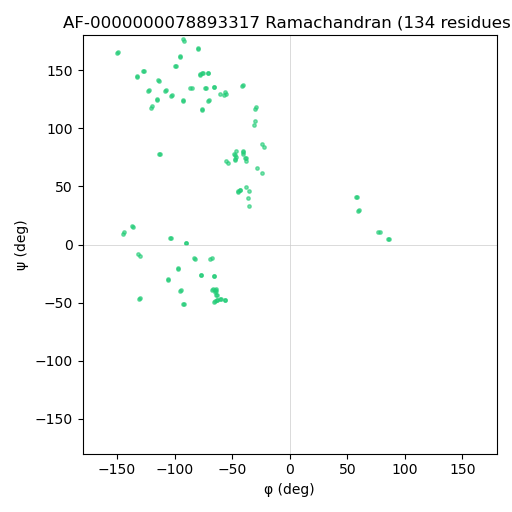 C . ILE B 1 27 ? -7.289 -3.182 5.02 1 97.75 27 ILE B C 1
ATOM 753 O O . ILE B 1 27 ? -7.113 -2.107 5.598 1 97.75 27 ILE B O 1
ATOM 757 N N . VAL B 1 28 ? -6.23 -4.102 4.809 1 98.44 28 VAL B N 1
ATOM 758 C CA . VAL B 1 28 ? -4.887 -3.816 5.312 1 98.44 28 VAL B CA 1
ATOM 759 C C . VAL B 1 28 ? -3.846 -4.332 4.32 1 98.44 28 VAL B C 1
ATOM 761 O O . VAL B 1 28 ? -2.658 -4.41 4.645 1 98.44 28 VAL B O 1
ATOM 764 N N . ALA B 1 29 ? -4.227 -4.75 3.094 1 98.88 29 ALA B N 1
ATOM 765 C CA . ALA B 1 29 ? -3.275 -5.344 2.158 1 98.88 29 ALA B CA 1
ATOM 766 C C . ALA B 1 29 ? -3.418 -4.73 0.769 1 98.88 29 ALA B C 1
ATOM 768 O O . ALA B 1 29 ? -4.531 -4.438 0.324 1 98.88 29 ALA B O 1
ATOM 769 N N . ALA B 1 30 ? -2.332 -4.59 0.094 1 98.94 30 ALA B N 1
ATOM 770 C CA . ALA B 1 30 ? -2.273 -4.211 -1.315 1 98.94 30 ALA B CA 1
ATOM 771 C C . ALA B 1 30 ? -1.709 -5.344 -2.166 1 98.94 30 ALA B C 1
ATOM 773 O O . ALA B 1 30 ? -0.8 -6.059 -1.737 1 98.94 30 ALA B O 1
ATOM 774 N N . LEU B 1 31 ? -2.258 -5.477 -3.271 1 98.94 31 LEU B N 1
ATOM 775 C CA . LEU B 1 31 ? -1.738 -6.453 -4.223 1 98.94 31 LEU B CA 1
ATOM 776 C C . LEU B 1 31 ? -0.623 -5.848 -5.07 1 98.94 31 LEU B C 1
ATOM 778 O O . LEU B 1 31 ? -0.744 -4.715 -5.543 1 98.94 31 LEU B O 1
ATOM 782 N N . VAL B 1 32 ? 0.416 -6.578 -5.227 1 98.88 32 VAL B N 1
ATOM 783 C CA . VAL B 1 32 ? 1.573 -6.172 -6.016 1 98.88 32 VAL B CA 1
ATOM 784 C C . VAL B 1 32 ? 1.548 -6.871 -7.371 1 98.88 32 VAL B C 1
ATOM 786 O O . VAL B 1 32 ? 1.356 -8.086 -7.445 1 98.88 32 VAL B O 1
ATOM 789 N N . PRO B 1 33 ? 1.681 -6.184 -8.531 1 98.69 33 PRO B N 1
ATOM 790 C CA . PRO B 1 33 ? 2.209 -4.82 -8.602 1 98.69 33 PRO B CA 1
ATOM 791 C C . PRO B 1 33 ? 1.114 -3.773 -8.797 1 98.69 33 PRO B C 1
ATOM 793 O O . PRO B 1 33 ? 1.409 -2.58 -8.914 1 98.69 33 PRO B O 1
ATOM 796 N N . CYS B 1 34 ? -0.094 -4.176 -8.758 1 98.88 34 CYS B N 1
ATOM 797 C CA . CYS B 1 34 ? -1.128 -3.258 -9.219 1 98.88 34 CYS B CA 1
ATOM 798 C C . CYS B 1 34 ? -1.418 -2.189 -8.172 1 98.88 34 CYS B C 1
ATOM 800 O O . CYS B 1 34 ? -1.885 -1.098 -8.5 1 98.88 34 CYS B O 1
ATOM 802 N N . GLY B 1 35 ? -1.151 -2.531 -6.898 1 98.94 35 GLY B N 1
ATOM 803 C CA . GLY B 1 35 ? -1.262 -1.529 -5.852 1 98.94 35 GLY B CA 1
ATOM 804 C C . GLY B 1 35 ? -2.674 -1.376 -5.316 1 98.94 35 GLY B C 1
ATOM 805 O O . GLY B 1 35 ? -2.922 -0.553 -4.434 1 98.94 35 GLY B O 1
ATOM 806 N N . HIS B 1 36 ? -3.658 -2.201 -5.742 1 98.94 36 HIS B N 1
ATOM 807 C CA . HIS B 1 36 ? -5.008 -2.084 -5.203 1 98.94 36 HIS B CA 1
ATOM 808 C C . HIS B 1 36 ? -5.062 -2.557 -3.752 1 98.94 36 HIS B C 1
ATOM 810 O O . HIS B 1 36 ? -4.719 -3.703 -3.455 1 98.94 36 HIS B O 1
ATOM 816 N N . ASN B 1 37 ? -5.527 -1.685 -2.893 1 98.62 37 ASN B N 1
ATOM 817 C CA . ASN B 1 37 ? -5.625 -1.86 -1.448 1 98.62 37 ASN B CA 1
ATOM 818 C C . ASN B 1 37 ? -7.082 -1.912 -0.988 1 98.62 37 ASN B C 1
ATOM 820 O O . ASN B 1 37 ? -7.605 -0.929 -0.4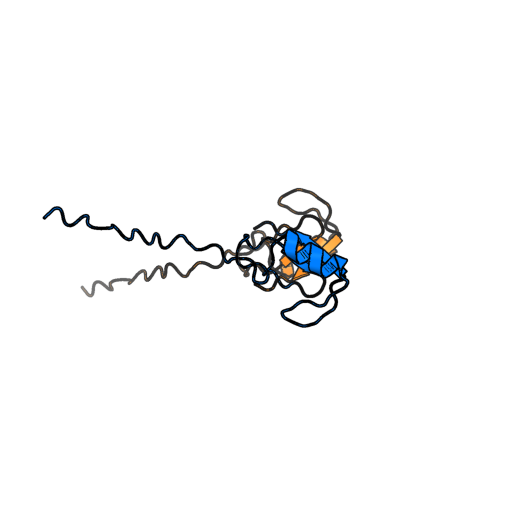61 1 98.62 37 ASN B O 1
ATOM 824 N N . LEU B 1 38 ? -7.688 -3.033 -1.188 1 98.56 38 LEU B N 1
ATOM 825 C CA . LEU B 1 38 ? -9.102 -3.234 -0.874 1 98.56 38 LEU B CA 1
ATOM 826 C C . LEU B 1 38 ? -9.32 -4.578 -0.189 1 98.56 38 LEU B C 1
ATOM 828 O O . LEU B 1 38 ? -10.445 -5.078 -0.134 1 98.56 38 LEU B O 1
ATOM 832 N N . PHE B 1 39 ? -8.227 -5.137 0.281 1 98.69 39 PHE B N 1
ATOM 833 C CA . PHE B 1 39 ? -8.281 -6.527 0.714 1 98.69 39 PHE B CA 1
ATOM 834 C C . PHE B 1 39 ? -7.746 -6.676 2.133 1 98.69 39 PHE B C 1
ATOM 836 O O . PHE B 1 39 ? -6.883 -5.902 2.561 1 98.69 39 PHE B O 1
ATOM 843 N N . CYS B 1 40 ? -8.289 -7.652 2.824 1 98.69 40 CYS B N 1
ATOM 844 C CA . CYS B 1 40 ? -7.641 -8.078 4.059 1 98.69 40 CYS B CA 1
ATOM 845 C C . CYS B 1 40 ? -6.461 -8.992 3.768 1 98.69 40 CYS B C 1
ATOM 847 O O . CYS B 1 40 ? -6.281 -9.438 2.633 1 98.69 40 CYS B O 1
ATOM 849 N N . MET B 1 41 ? -5.703 -9.219 4.762 1 98.88 41 MET B N 1
ATOM 850 C CA . MET B 1 41 ? -4.504 -10.023 4.551 1 98.88 41 MET B CA 1
ATOM 851 C C . MET B 1 41 ? -4.867 -11.445 4.141 1 98.88 41 MET B C 1
ATOM 853 O O . MET B 1 41 ? -4.246 -12.016 3.242 1 98.88 41 MET B O 1
ATOM 857 N N . GLU B 1 42 ? -5.91 -12.016 4.703 1 98.81 42 GLU B N 1
ATOM 858 C CA . GLU B 1 42 ? -6.285 -13.398 4.422 1 98.81 42 GLU B CA 1
ATOM 859 C C . GLU B 1 42 ? -6.719 -13.562 2.971 1 98.81 42 GLU B C 1
ATOM 861 O O . GLU B 1 42 ? -6.246 -14.469 2.277 1 98.81 42 GLU B O 1
ATOM 866 N N . CYS B 1 43 ? -7.531 -12.766 2.568 1 98.88 43 CYS B N 1
ATOM 867 C CA . CYS B 1 43 ? -8.023 -12.852 1.198 1 98.88 43 CYS B CA 1
ATOM 868 C C . CYS B 1 43 ? -6.918 -12.547 0.198 1 98.88 43 CYS B C 1
ATOM 870 O O . CYS B 1 43 ? -6.812 -13.203 -0.838 1 98.88 43 CYS B O 1
ATOM 872 N N . ALA B 1 44 ? -6.062 -11.602 0.496 1 98.94 44 ALA B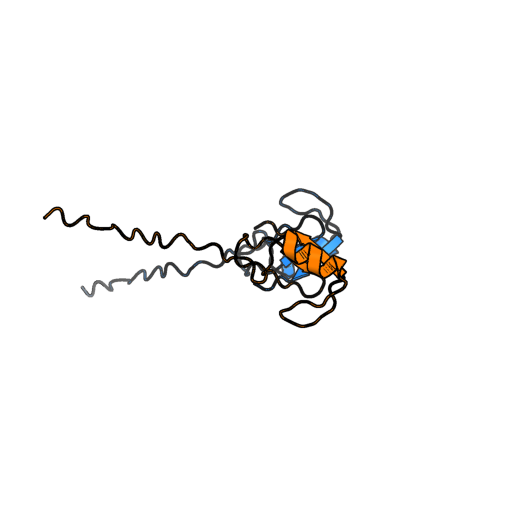 N 1
ATOM 873 C CA . ALA B 1 44 ? -4.953 -11.258 -0.387 1 98.94 44 ALA B CA 1
ATOM 874 C C . ALA B 1 44 ? -3.982 -12.43 -0.534 1 98.94 44 ALA B C 1
ATOM 876 O O . ALA B 1 44 ? -3.543 -12.742 -1.643 1 98.94 44 ALA B O 1
ATOM 877 N N . ASP B 1 45 ? -3.738 -12.992 0.545 1 98.88 45 ASP B N 1
ATOM 878 C CA . ASP B 1 45 ? -2.826 -14.133 0.51 1 98.88 45 ASP B CA 1
ATOM 879 C C . ASP B 1 45 ? -3.414 -15.281 -0.302 1 98.88 45 ASP B C 1
ATOM 881 O O . ASP B 1 45 ? -2.695 -15.961 -1.039 1 98.88 45 ASP B O 1
ATOM 885 N N . ARG B 1 46 ? -4.641 -15.461 -0.117 1 98.81 46 ARG B N 1
ATOM 886 C CA . ARG B 1 46 ? -5.297 -16.5 -0.889 1 98.81 46 ARG B CA 1
ATOM 887 C C . ARG B 1 46 ? -5.191 -16.234 -2.385 1 98.81 46 ARG B C 1
ATOM 889 O O . ARG B 1 46 ? -4.859 -17.141 -3.162 1 98.81 46 ARG B O 1
ATOM 896 N N . ILE B 1 47 ? -5.461 -15.062 -2.803 1 98.69 47 ILE B N 1
ATOM 897 C CA . ILE B 1 47 ? -5.383 -14.664 -4.203 1 98.69 47 ILE B CA 1
ATOM 898 C C . ILE B 1 47 ? -3.982 -14.953 -4.742 1 98.69 47 ILE B C 1
ATOM 900 O O . ILE B 1 47 ? -3.832 -15.562 -5.801 1 98.69 47 ILE B O 1
ATOM 904 N N . ARG B 1 48 ? -3.021 -14.531 -3.957 1 98.69 48 ARG B N 1
ATOM 905 C CA . ARG B 1 48 ? -1.64 -14.758 -4.371 1 98.69 48 ARG B CA 1
ATOM 906 C C . ARG B 1 48 ? -1.329 -16.25 -4.465 1 98.69 48 ARG B C 1
ATOM 908 O O . ARG B 1 48 ? -0.762 -16.703 -5.457 1 98.69 48 ARG B O 1
ATOM 915 N N . ASP B 1 49 ? -1.719 -16.969 -3.422 1 98.56 49 ASP B N 1
ATOM 916 C CA . ASP B 1 49 ? -1.36 -18.391 -3.314 1 98.56 49 ASP B CA 1
ATOM 917 C C . ASP B 1 49 ? -2.041 -19.203 -4.406 1 98.56 49 ASP B C 1
ATOM 919 O O . ASP B 1 49 ? -1.492 -20.219 -4.867 1 98.56 49 ASP B O 1
ATOM 923 N N . GLU B 1 50 ? -3.127 -18.766 -4.867 1 98.31 50 GLU B N 1
ATOM 924 C CA . GLU B 1 50 ? -3.871 -19.453 -5.914 1 98.31 50 GLU B CA 1
ATOM 925 C C . GLU B 1 50 ? -3.441 -18.984 -7.301 1 98.31 50 GLU B C 1
ATOM 927 O O . GLU B 1 50 ? -3.984 -19.422 -8.312 1 98.31 50 GLU B O 1
ATOM 932 N N . HIS B 1 51 ? -2.477 -18.078 -7.293 1 97.5 51 HIS B N 1
ATOM 933 C CA . HIS B 1 51 ? -1.978 -17.516 -8.539 1 97.5 51 HIS B CA 1
ATOM 934 C C . HIS B 1 51 ? -3.1 -16.844 -9.336 1 97.5 51 HIS B C 1
ATOM 936 O O . HIS B 1 51 ? -3.17 -17 -10.555 1 97.5 51 HIS B O 1
ATOM 942 N N . SER B 1 52 ? -3.922 -16.156 -8.633 1 97.62 52 SER B N 1
ATOM 943 C CA . SER B 1 52 ? -5.066 -15.492 -9.25 1 97.62 52 SER B CA 1
ATOM 944 C C . SER B 1 52 ? -4.727 -14.055 -9.633 1 97.62 52 SER B C 1
ATOM 946 O O . SER B 1 52 ? -3.588 -13.609 -9.461 1 97.62 52 SER B O 1
ATOM 948 N N . VAL B 1 53 ? -5.758 -13.414 -10.289 1 98.69 53 VAL B N 1
ATOM 949 C CA . VAL B 1 53 ? -5.617 -12.023 -10.703 1 98.69 53 VAL B CA 1
ATOM 950 C C . VAL B 1 53 ? -6.316 -11.109 -9.695 1 98.69 53 VAL B C 1
ATOM 952 O O . VAL B 1 53 ? -7.156 -11.562 -8.914 1 98.69 53 VAL B O 1
ATOM 955 N N . CYS B 1 54 ? -5.836 -9.844 -9.609 1 98.88 54 CYS B N 1
ATOM 956 C CA . CYS B 1 54 ? -6.555 -8.852 -8.82 1 98.88 54 CYS B CA 1
ATOM 957 C C . CYS B 1 54 ? -7.996 -8.719 -9.289 1 98.88 54 CYS B C 1
ATOM 959 O O . CYS B 1 54 ? -8.242 -8.461 -10.469 1 98.88 54 CYS B O 1
ATOM 961 N N . PRO B 1 55 ? -8.914 -8.75 -8.43 1 98.38 55 PRO B N 1
ATOM 962 C CA . PRO B 1 55 ? -10.32 -8.664 -8.828 1 98.38 55 PRO B CA 1
ATOM 963 C C . PRO B 1 55 ? -10.703 -7.289 -9.367 1 98.38 55 PRO B C 1
ATOM 965 O O . PRO B 1 55 ? -11.742 -7.141 -10.016 1 98.38 55 PRO B O 1
ATOM 968 N N . VAL B 1 56 ? -9.867 -6.441 -9.164 1 98.38 56 VAL B N 1
ATOM 969 C CA . VAL B 1 56 ? -10.211 -5.066 -9.516 1 98.38 56 VAL B CA 1
ATOM 970 C C . VAL B 1 56 ? -9.695 -4.75 -10.922 1 98.38 56 VAL B C 1
ATOM 972 O O . VAL B 1 56 ? -10.398 -4.129 -11.719 1 98.38 56 VAL B O 1
ATOM 975 N N . CYS B 1 57 ? -8.508 -5.223 -11.297 1 98.69 57 CYS B N 1
ATOM 976 C CA . CYS B 1 57 ? -7.879 -4.77 -12.531 1 98.69 57 CYS B CA 1
ATOM 977 C C . CYS B 1 57 ? -7.391 -5.949 -13.359 1 98.69 57 CYS B C 1
ATOM 979 O O . CYS B 1 57 ? -6.836 -5.762 -14.445 1 98.69 57 CYS B O 1
ATOM 981 N N . GLN B 1 58 ? -7.406 -7.125 -12.906 1 98.62 58 GLN B N 1
ATOM 982 C CA . GLN B 1 58 ? -7.152 -8.383 -13.602 1 98.62 58 GLN B CA 1
ATOM 983 C C . GLN B 1 58 ? -5.656 -8.586 -13.836 1 98.62 58 GLN B C 1
ATOM 985 O O . GLN B 1 58 ? -5.258 -9.477 -14.594 1 98.62 58 GLN B O 1
ATOM 990 N N . LYS B 1 59 ? -4.816 -7.84 -13.266 1 98.75 59 LYS B N 1
ATOM 991 C CA . LYS B 1 59 ? -3.375 -8.062 -13.359 1 98.75 59 LYS B CA 1
ATOM 992 C C . LYS B 1 59 ? -2.939 -9.227 -12.469 1 98.75 59 LYS B C 1
ATOM 994 O O . LYS B 1 59 ? -3.463 -9.398 -11.367 1 98.75 59 LYS B O 1
ATOM 999 N N . HIS B 1 60 ? -1.956 -9.945 -12.859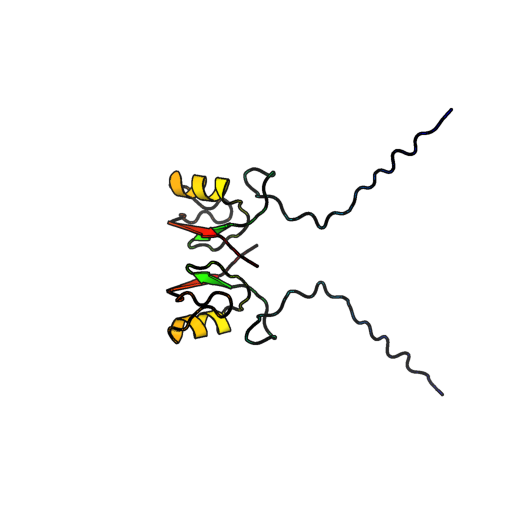 1 98.5 60 HIS B N 1
ATOM 1000 C CA . HIS B 1 60 ? -1.423 -11.039 -12.055 1 98.5 60 HIS B CA 1
ATOM 1001 C C . HIS B 1 60 ? -0.793 -10.531 -10.766 1 98.5 60 HIS B C 1
ATOM 1003 O O . HIS B 1 60 ? -0.016 -9.57 -10.789 1 98.5 60 HIS B O 1
ATOM 1009 N N . VAL B 1 61 ? -1.12 -11.242 -9.703 1 98.75 61 VAL B N 1
ATOM 1010 C CA . VAL B 1 61 ? -0.618 -10.875 -8.383 1 98.75 61 VAL B CA 1
ATOM 1011 C C . VAL B 1 61 ? 0.68 -11.625 -8.094 1 98.75 61 VAL B C 1
ATOM 1013 O O . VAL B 1 61 ? 0.71 -12.859 -8.125 1 98.75 61 VAL B O 1
ATOM 1016 N N . THR B 1 62 ? 1.694 -10.852 -7.805 1 98.44 62 THR B N 1
ATOM 1017 C CA . THR B 1 62 ? 2.988 -11.484 -7.57 1 98.44 62 THR B CA 1
ATOM 1018 C C . THR B 1 62 ? 3.33 -11.477 -6.082 1 98.44 62 THR B C 1
ATOM 1020 O O . THR B 1 62 ? 4.051 -12.359 -5.602 1 98.44 62 THR B O 1
ATOM 1023 N N . GLN B 1 63 ? 2.924 -10.547 -5.281 1 98.69 63 GLN B N 1
ATOM 1024 C CA . GLN B 1 63 ? 3.164 -10.391 -3.85 1 98.69 63 GLN B CA 1
ATOM 1025 C C . GLN B 1 63 ? 1.996 -9.68 -3.17 1 98.69 63 GLN B C 1
ATOM 1027 O O . GLN B 1 63 ? 1.104 -9.156 -3.842 1 98.69 63 GLN B O 1
ATOM 1032 N N . VAL B 1 64 ? 2.012 -9.773 -1.881 1 98.94 64 VAL B N 1
ATOM 1033 C CA . VAL B 1 64 ? 1.075 -9.039 -1.033 1 98.94 64 VAL B CA 1
ATOM 1034 C C . VAL B 1 64 ? 1.846 -8.172 -0.039 1 98.94 64 VAL B C 1
ATOM 1036 O O . VAL B 1 64 ? 2.799 -8.641 0.589 1 98.94 64 VAL B O 1
ATOM 1039 N N . LEU B 1 65 ? 1.38 -6.906 0.009 1 98.94 65 LEU B N 1
ATOM 1040 C CA . LEU B 1 65 ? 2.014 -5.984 0.945 1 98.94 65 LEU B CA 1
ATOM 1041 C C . LEU B 1 65 ? 1.032 -5.551 2.027 1 98.94 65 LEU B C 1
ATOM 1043 O O . LEU B 1 65 ? -0.056 -5.055 1.723 1 98.94 65 LEU B O 1
ATOM 1047 N N . ARG B 1 66 ? 1.472 -5.777 3.264 1 98.94 66 ARG B N 1
ATOM 1048 C CA . ARG B 1 66 ? 0.676 -5.191 4.336 1 98.94 66 ARG B CA 1
ATOM 1049 C C . ARG B 1 66 ? 0.875 -3.68 4.406 1 98.94 66 ARG B C 1
ATOM 1051 O O . ARG B 1 66 ? 2.01 -3.197 4.387 1 98.94 66 ARG B O 1
ATOM 1058 N N . ILE B 1 67 ? -0.168 -3.01 4.539 1 98.75 67 ILE B N 1
ATOM 1059 C CA . ILE B 1 67 ? -0.138 -1.552 4.5 1 98.75 67 ILE B CA 1
ATOM 1060 C C . 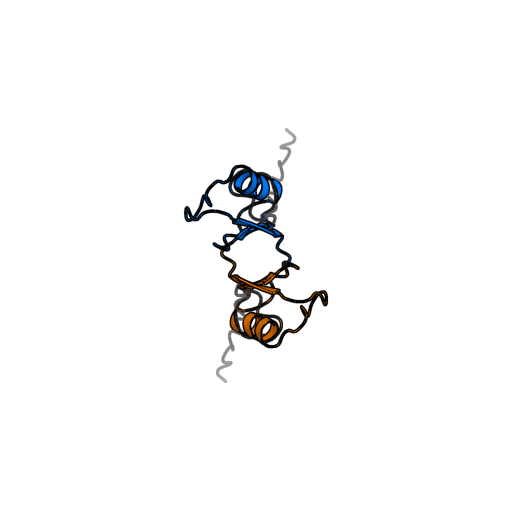ILE B 1 67 ? -0.373 -0.996 5.906 1 98.75 67 ILE B C 1
ATOM 1062 O O . ILE B 1 67 ? -1.26 -1.462 6.625 1 98.75 67 ILE B O 1
ATOM 1066 N N . PHE B 1 68 ? 0.489 -0.059 6.246 1 97.81 68 PHE B N 1
ATOM 1067 C CA . PHE B 1 68 ? 0.33 0.654 7.508 1 97.81 68 PHE B CA 1
ATOM 1068 C C . PHE B 1 68 ? 0.143 2.146 7.266 1 97.81 68 PHE B C 1
ATOM 1070 O O . PHE B 1 68 ? 1.022 2.807 6.707 1 97.81 68 PHE B O 1
ATOM 1077 N N . SER B 1 69 ? -1.019 2.809 7.676 1 91.69 69 SER B N 1
ATOM 1078 C CA . SER B 1 69 ? -1.308 4.223 7.465 1 91.69 69 SER B CA 1
ATOM 1079 C C . SER B 1 69 ? -1.236 5 8.773 1 91.69 69 SER B C 1
ATOM 1081 O O . SER B 1 69 ? -1.418 4.43 9.852 1 91.69 69 SER B O 1
#

pLDDT: mean 85.89, std 22.31, range [36.31, 98.94]